Protein AF-A0A3D0ZK59-F1 (afdb_monomer_lite)

Sequence (73 aa):
KVVTHMLTLKGIYGREMYETWYAMSAMLSSNPVLRAGISAVVTDKLPAAEWEKGFETARAGVGGKVVLDWTEL

Secondary structure (DSSP, 8-state):
--GGGTPPP----S--TTHHHHHHHHHHHH-HHHHHHHHTTEEEEEEGGGHHHHHHHHHH-SSSEEEEESS--

Radius of gyration: 18.0 Å; chains: 1; bounding box: 30×36×52 Å

Structure (mmCIF, N/CA/C/O backbone):
data_AF-A0A3D0ZK59-F1
#
_entry.id   AF-A0A3D0ZK59-F1
#
loop_
_atom_site.group_PDB
_atom_site.id
_atom_site.type_symbol
_atom_site.label_atom_id
_atom_site.label_alt_id
_atom_site.label_comp_id
_atom_site.label_asym_id
_atom_site.label_entity_id
_atom_site.label_seq_id
_atom_site.pdbx_PDB_ins_code
_atom_site.Cartn_x
_atom_site.Cartn_y
_atom_site.Cartn_z
_atom_site.occupancy
_atom_site.B_iso_or_equiv
_atom_site.auth_seq_id
_atom_site.auth_comp_id
_atom_site.auth_asym_id
_atom_site.auth_atom_id
_atom_site.pdbx_PDB_model_num
ATOM 1 N N . LYS A 1 1 ? 4.826 -22.417 -25.845 1.00 63.16 1 LYS A N 1
ATOM 2 C CA . LYS A 1 1 ? 5.347 -21.565 -26.945 1.00 63.16 1 LYS A CA 1
ATOM 3 C C . LYS A 1 1 ? 5.961 -20.273 -26.376 1.00 63.16 1 LYS A C 1
ATOM 5 O O . LYS A 1 1 ? 5.419 -19.206 -26.594 1.00 63.16 1 LYS A O 1
ATOM 10 N N . VAL A 1 2 ? 7.057 -20.362 -25.612 1.00 76.44 2 VAL A N 1
ATOM 11 C CA . VAL A 1 2 ? 7.762 -19.174 -25.063 1.00 76.44 2 VAL A CA 1
ATOM 12 C C . VAL A 1 2 ? 9.038 -18.918 -25.869 1.00 76.44 2 VAL A C 1
ATOM 14 O O . VAL A 1 2 ? 9.233 -17.832 -26.401 1.00 76.44 2 VAL A O 1
ATOM 17 N N . VAL A 1 3 ? 9.832 -19.973 -26.079 1.00 77.44 3 VAL A N 1
ATOM 18 C CA . VAL A 1 3 ? 11.104 -19.931 -26.819 1.00 77.44 3 VAL A CA 1
ATOM 19 C C . VAL A 1 3 ? 10.918 -19.539 -28.290 1.00 77.44 3 VAL A C 1
ATOM 21 O O . VAL A 1 3 ? 11.628 -18.682 -28.796 1.00 77.44 3 VAL A O 1
ATOM 24 N N . THR A 1 4 ? 9.916 -20.096 -28.976 1.00 89.94 4 THR A N 1
ATOM 25 C CA . THR A 1 4 ? 9.675 -19.813 -30.406 1.00 89.94 4 THR A CA 1
ATOM 26 C C . THR A 1 4 ? 9.060 -18.440 -30.681 1.00 89.94 4 THR A C 1
ATOM 28 O O . THR A 1 4 ? 8.876 -18.089 -31.838 1.00 89.94 4 THR A O 1
ATOM 31 N N . HIS A 1 5 ? 8.695 -17.695 -29.634 1.00 88.56 5 HIS A N 1
ATOM 32 C CA . HIS A 1 5 ? 8.048 -16.381 -29.731 1.00 88.56 5 HIS A CA 1
ATOM 33 C C . HIS A 1 5 ? 8.907 -15.277 -29.095 1.00 88.56 5 HIS A C 1
ATOM 35 O O . HIS A 1 5 ? 8.428 -14.159 -28.942 1.00 88.56 5 HIS A O 1
ATOM 41 N N . MET A 1 6 ? 10.156 -15.594 -28.715 1.00 87.94 6 MET A N 1
ATOM 42 C CA . MET A 1 6 ? 11.123 -14.648 -28.140 1.00 87.94 6 MET A CA 1
ATOM 43 C C . MET A 1 6 ? 10.560 -13.831 -26.962 1.00 87.94 6 MET A C 1
ATOM 45 O O . MET A 1 6 ? 10.844 -12.646 -26.818 1.00 87.94 6 MET A O 1
ATOM 49 N N . LEU A 1 7 ? 9.736 -14.456 -26.116 1.00 93.06 7 LEU A N 1
ATOM 50 C CA . LEU A 1 7 ? 9.154 -13.783 -24.956 1.00 93.06 7 LEU A CA 1
ATOM 51 C C . LEU A 1 7 ? 10.163 -13.723 -23.804 1.00 93.06 7 LEU A C 1
ATOM 53 O O . LEU A 1 7 ? 10.699 -14.750 -23.386 1.00 93.06 7 LEU A O 1
ATOM 57 N N . THR A 1 8 ? 10.358 -12.528 -23.248 1.00 90.50 8 THR A N 1
ATOM 58 C CA . THR A 1 8 ? 11.148 -12.318 -22.030 1.00 90.50 8 THR A CA 1
ATOM 59 C C . THR A 1 8 ? 10.258 -12.467 -20.804 1.00 90.50 8 THR A C 1
ATOM 61 O O . THR A 1 8 ? 9.273 -11.748 -20.648 1.00 90.50 8 THR A O 1
ATOM 64 N N . LEU A 1 9 ? 10.622 -13.378 -19.903 1.00 91.31 9 LEU A N 1
ATOM 65 C CA . LEU A 1 9 ? 9.953 -13.546 -18.616 1.00 91.31 9 LEU A CA 1
ATOM 66 C C . LEU A 1 9 ? 10.787 -12.864 -17.527 1.00 91.31 9 LEU A C 1
ATOM 68 O O . LEU A 1 9 ? 11.931 -13.249 -17.299 1.00 91.31 9 LEU A O 1
ATOM 72 N N . LYS A 1 10 ? 10.214 -11.870 -16.839 1.00 90.25 10 LYS A N 1
ATOM 73 C CA . LYS A 1 10 ? 10.815 -11.259 -15.643 1.00 90.25 10 LYS A CA 1
ATOM 74 C C . LYS A 1 10 ? 10.033 -11.718 -14.414 1.00 90.25 10 LYS A C 1
ATOM 76 O O . LYS A 1 10 ? 8.862 -11.380 -14.265 1.00 90.25 10 LYS A O 1
ATOM 81 N N . GLY A 1 11 ? 10.677 -12.487 -13.540 1.00 91.81 11 GLY A N 1
ATOM 82 C CA . GLY A 1 11 ? 10.136 -12.787 -12.216 1.00 91.81 11 GLY A CA 1
ATOM 83 C C . GLY A 1 11 ? 10.285 -11.564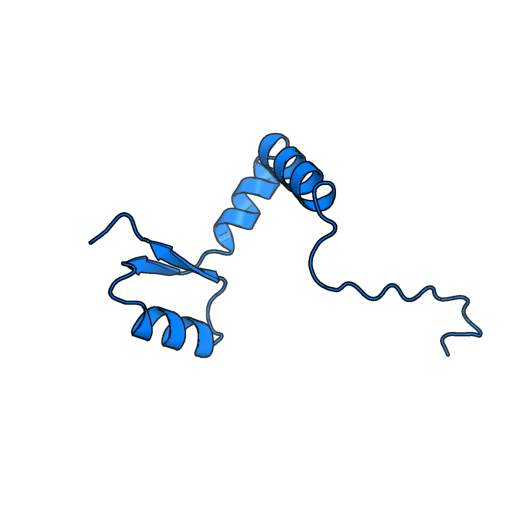 -11.316 1.00 91.81 11 GLY A C 1
ATOM 84 O O . GLY A 1 11 ? 11.391 -11.052 -11.162 1.00 91.81 11 GLY A O 1
ATOM 85 N N . ILE A 1 12 ? 9.185 -11.084 -10.741 1.00 92.00 12 ILE A N 1
ATOM 86 C CA . ILE A 1 12 ? 9.204 -9.977 -9.782 1.00 92.00 12 ILE A CA 1
ATOM 87 C C . ILE A 1 12 ? 8.967 -10.551 -8.392 1.00 92.00 12 ILE A C 1
ATOM 89 O O . ILE A 1 12 ? 7.922 -11.143 -8.132 1.00 92.00 12 ILE A O 1
ATOM 93 N N . TYR A 1 13 ? 9.938 -10.357 -7.504 1.00 91.12 13 TYR A N 1
ATOM 94 C CA . TYR A 1 13 ? 9.812 -10.684 -6.092 1.00 91.12 13 TY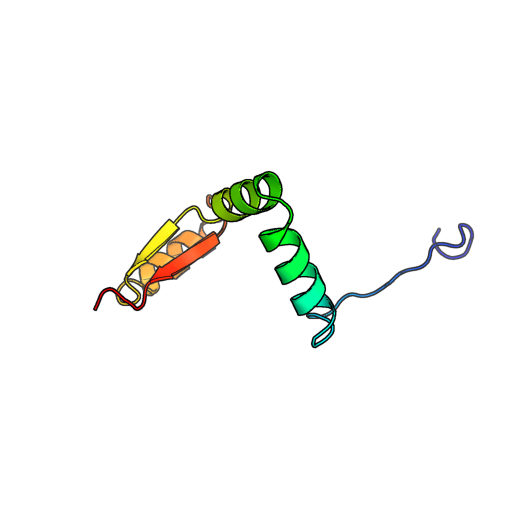R A CA 1
ATOM 95 C C . TYR A 1 13 ? 10.135 -9.450 -5.256 1.00 91.12 13 TYR A C 1
ATOM 97 O O . TYR A 1 13 ? 11.209 -8.864 -5.381 1.00 91.12 13 TYR A O 1
ATOM 105 N N . GLY A 1 14 ? 9.192 -9.044 -4.407 1.00 90.69 14 GLY A N 1
ATOM 106 C CA . GLY A 1 14 ? 9.331 -7.836 -3.603 1.00 90.69 14 GLY A CA 1
ATOM 107 C C . GLY A 1 14 ? 9.384 -6.559 -4.450 1.00 90.69 14 GLY A C 1
ATOM 108 O O . GLY A 1 14 ? 8.611 -6.384 -5.390 1.00 90.69 14 GLY A O 1
ATOM 109 N N . ARG A 1 15 ? 10.263 -5.636 -4.056 1.00 92.6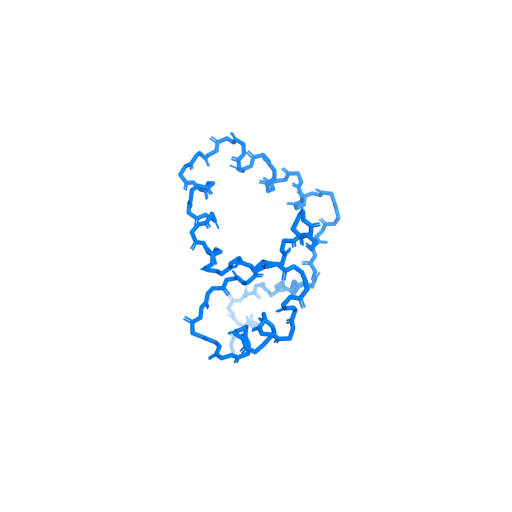2 15 ARG A N 1
ATOM 110 C CA . ARG A 1 15 ? 10.444 -4.309 -4.654 1.00 92.62 15 ARG A CA 1
ATOM 111 C C . ARG A 1 15 ? 11.936 -4.015 -4.750 1.00 92.62 15 ARG A C 1
ATOM 113 O O . ARG A 1 15 ? 12.652 -4.267 -3.781 1.00 92.62 15 ARG A O 1
ATOM 120 N N . GLU A 1 16 ? 12.391 -3.467 -5.876 1.00 87.50 16 GLU A N 1
ATOM 121 C CA . GLU A 1 16 ? 13.778 -3.004 -6.002 1.00 87.50 16 GLU A CA 1
ATOM 122 C C . GLU A 1 16 ? 13.989 -1.871 -4.991 1.00 87.50 16 GLU A C 1
ATOM 124 O O . GLU A 1 16 ? 13.251 -0.877 -4.994 1.00 87.50 16 GLU A O 1
ATOM 129 N N . MET A 1 17 ? 14.930 -2.066 -4.066 1.00 85.94 17 MET A N 1
ATOM 130 C CA . MET A 1 17 ? 15.181 -1.100 -3.003 1.00 85.94 17 MET A CA 1
ATOM 131 C C . MET A 1 17 ? 15.537 0.259 -3.602 1.00 85.94 17 MET A C 1
ATOM 133 O O . MET A 1 17 ? 16.274 0.339 -4.580 1.00 85.94 17 MET A O 1
ATOM 137 N N . TYR A 1 18 ? 15.006 1.313 -2.983 1.00 87.44 18 TYR A N 1
ATOM 138 C CA . TYR A 1 18 ? 15.137 2.709 -3.402 1.00 87.44 18 TYR A CA 1
ATOM 139 C C . TYR A 1 18 ? 14.412 3.056 -4.708 1.00 87.44 18 TYR A C 1
ATOM 141 O O . TYR A 1 18 ? 13.458 3.826 -4.656 1.00 87.44 18 TYR A O 1
ATOM 149 N N . GLU A 1 19 ? 14.779 2.463 -5.844 1.00 89.12 19 GLU A N 1
ATOM 150 C CA . GLU A 1 19 ? 14.278 2.856 -7.173 1.00 89.12 19 GLU A CA 1
ATOM 151 C C . GLU A 1 19 ? 12.751 2.818 -7.267 1.00 89.12 19 GLU A C 1
ATOM 153 O O . GLU A 1 19 ? 12.102 3.811 -7.604 1.00 89.12 19 GLU A O 1
ATOM 158 N N . THR A 1 20 ? 12.141 1.696 -6.875 1.00 90.38 20 THR A N 1
ATOM 159 C CA . THR A 1 20 ? 10.675 1.570 -6.924 1.00 90.38 20 THR A CA 1
ATOM 160 C C . THR A 1 20 ? 9.971 2.507 -5.944 1.00 90.38 20 THR A C 1
ATOM 162 O O . THR A 1 20 ? 8.862 2.966 -6.217 1.00 90.38 20 THR A O 1
ATOM 165 N N . TRP A 1 21 ? 10.612 2.838 -4.822 1.00 92.31 21 TRP A N 1
ATOM 166 C CA . TRP A 1 21 ? 10.069 3.762 -3.829 1.00 92.31 21 TRP A CA 1
ATOM 167 C C . TRP A 1 21 ? 10.137 5.216 -4.297 1.00 92.31 21 TRP A C 1
ATOM 169 O O . TRP A 1 21 ? 9.164 5.955 -4.125 1.00 92.31 21 TRP A O 1
ATOM 179 N N . TYR A 1 22 ? 11.245 5.618 -4.924 1.00 93.12 22 TYR A N 1
ATOM 180 C CA . TYR A 1 22 ? 11.396 6.949 -5.508 1.00 93.12 22 TYR A CA 1
ATOM 181 C C . TYR A 1 22 ? 10.431 7.156 -6.666 1.00 93.12 22 TYR A C 1
ATOM 183 O O . TYR A 1 22 ? 9.702 8.149 -6.673 1.00 93.12 22 TYR A O 1
ATOM 191 N N . ALA A 1 23 ? 10.354 6.188 -7.584 1.00 93.88 23 ALA A N 1
ATOM 192 C CA . ALA A 1 23 ? 9.406 6.227 -8.691 1.00 93.88 23 ALA A CA 1
ATOM 193 C C . ALA A 1 23 ? 7.968 6.399 -8.181 1.00 93.88 23 ALA A C 1
ATOM 195 O O . ALA A 1 23 ? 7.251 7.299 -8.621 1.00 93.88 23 ALA A O 1
ATOM 196 N N . MET A 1 24 ? 7.567 5.602 -7.185 1.00 93.81 24 MET A N 1
ATOM 197 C CA . MET A 1 24 ? 6.216 5.668 -6.638 1.00 93.81 24 MET A CA 1
ATOM 198 C C . MET A 1 24 ? 5.920 7.003 -5.941 1.00 93.81 24 MET A C 1
ATOM 200 O O . MET A 1 24 ? 4.857 7.592 -6.140 1.00 93.81 24 MET A O 1
ATOM 204 N N . SER A 1 25 ? 6.867 7.514 -5.152 1.00 93.56 25 SER A N 1
ATOM 205 C CA . SER A 1 25 ? 6.716 8.797 -4.454 1.00 93.56 25 SER A CA 1
ATOM 206 C C . SER A 1 25 ? 6.612 9.968 -5.437 1.00 93.56 25 SER A C 1
ATOM 208 O O . SER A 1 25 ? 5.760 10.847 -5.270 1.00 93.56 25 SER A O 1
ATOM 210 N N . ALA A 1 26 ? 7.423 9.957 -6.500 1.00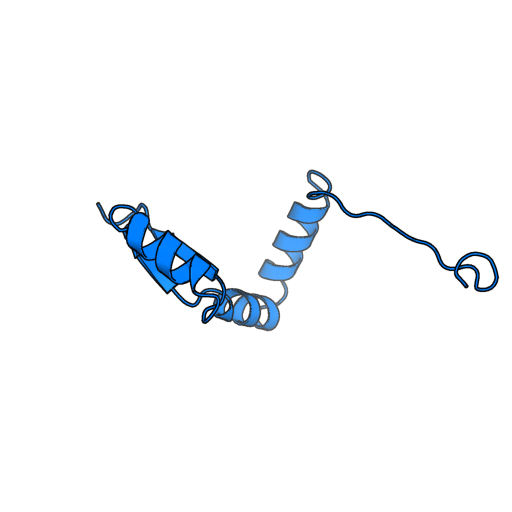 95.44 26 ALA A N 1
ATOM 211 C CA . ALA A 1 26 ? 7.377 10.955 -7.564 1.00 95.44 26 ALA A CA 1
ATOM 212 C C . ALA A 1 26 ? 6.047 10.907 -8.333 1.00 95.44 26 ALA A C 1
ATOM 214 O O . ALA A 1 26 ? 5.426 11.946 -8.564 1.00 95.44 26 ALA A O 1
ATOM 215 N N . MET A 1 27 ? 5.563 9.709 -8.671 1.00 95.88 27 MET A N 1
ATOM 216 C CA . MET A 1 27 ? 4.270 9.510 -9.332 1.00 95.88 27 MET A CA 1
ATOM 217 C C . MET A 1 27 ? 3.098 10.036 -8.494 1.00 95.88 27 MET A C 1
ATOM 219 O O . MET A 1 27 ? 2.239 10.742 -9.017 1.00 95.88 27 MET A O 1
ATOM 223 N N . LEU A 1 28 ? 3.065 9.736 -7.191 1.00 95.06 28 LEU A N 1
ATOM 224 C CA . LEU A 1 28 ? 2.002 10.211 -6.296 1.00 95.06 28 LEU A CA 1
ATOM 225 C C . LEU A 1 28 ? 2.012 11.727 -6.102 1.00 95.06 28 LEU A C 1
ATOM 227 O O . LEU A 1 28 ? 0.950 12.330 -5.953 1.00 95.06 28 LEU A O 1
ATOM 231 N N . SER A 1 29 ? 3.201 12.329 -6.077 1.00 94.50 29 SER A N 1
ATOM 232 C CA . SER A 1 29 ? 3.357 13.772 -5.871 1.00 94.50 29 SER A CA 1
ATOM 233 C C . SER A 1 29 ? 3.013 14.573 -7.127 1.00 94.50 29 SER A C 1
ATOM 235 O O . SER A 1 29 ? 2.498 15.682 -7.026 1.00 94.50 29 SER A O 1
ATOM 237 N N . SER A 1 30 ? 3.283 14.014 -8.310 1.00 96.69 30 SER A N 1
ATOM 238 C CA . SER A 1 30 ? 3.086 14.690 -9.600 1.00 96.69 30 SER A CA 1
ATOM 239 C C . SER A 1 30 ? 1.715 14.446 -10.233 1.00 96.69 30 SER A C 1
ATOM 241 O O . SER A 1 30 ? 1.284 15.246 -11.061 1.00 96.69 30 SER A O 1
ATOM 243 N N . ASN A 1 31 ? 1.012 13.369 -9.863 1.00 96.56 31 ASN A N 1
ATOM 244 C CA . ASN A 1 31 ? -0.259 13.002 -10.479 1.00 96.56 31 ASN A CA 1
ATOM 245 C C . ASN A 1 31 ? -1.400 12.906 -9.444 1.00 96.56 31 ASN A C 1
ATOM 247 O O . ASN A 1 31 ? -1.575 11.867 -8.796 1.00 96.56 31 ASN A O 1
ATOM 251 N N . PRO A 1 32 ? -2.232 13.957 -9.309 1.00 94.81 32 PRO A N 1
ATOM 252 C CA . PRO A 1 32 ? -3.327 13.971 -8.343 1.00 94.81 32 PRO A CA 1
ATOM 253 C C . PRO A 1 32 ? -4.438 12.964 -8.672 1.00 94.81 32 PRO A C 1
ATOM 255 O O . PRO A 1 32 ? -5.056 12.431 -7.751 1.00 94.81 32 PRO A O 1
ATOM 258 N N . VAL A 1 33 ? -4.669 12.655 -9.954 1.00 96.38 33 VAL A N 1
ATOM 259 C CA . VAL A 1 33 ? -5.658 11.647 -10.378 1.00 96.38 33 VAL A CA 1
ATOM 260 C C . VAL A 1 33 ? -5.214 10.257 -9.932 1.00 96.38 33 VAL A C 1
ATOM 262 O O . VAL A 1 33 ? -5.995 9.516 -9.340 1.00 96.38 33 VAL A O 1
ATOM 265 N N . LEU A 1 34 ? -3.937 9.928 -10.139 1.00 95.25 34 LEU A N 1
ATOM 266 C CA . LEU A 1 34 ? -3.351 8.678 -9.661 1.00 95.25 34 LEU A CA 1
ATOM 267 C C . LEU A 1 34 ? -3.414 8.585 -8.132 1.00 95.25 34 LEU A C 1
ATOM 269 O O . LEU A 1 34 ? -3.801 7.550 -7.592 1.00 95.25 34 LEU A O 1
ATOM 273 N N . ARG A 1 35 ? -3.079 9.673 -7.426 1.00 95.12 35 ARG A N 1
ATOM 274 C CA . ARG A 1 35 ? -3.150 9.730 -5.959 1.00 95.12 35 ARG A CA 1
ATOM 275 C C . ARG A 1 35 ? -4.566 9.466 -5.443 1.00 95.12 35 ARG A C 1
ATOM 277 O O . ARG A 1 35 ? -4.738 8.697 -4.495 1.00 95.12 35 ARG A O 1
ATOM 284 N N . ALA A 1 36 ? -5.571 10.082 -6.066 1.00 94.88 36 ALA A N 1
ATOM 285 C CA . ALA A 1 36 ? -6.974 9.868 -5.727 1.00 94.88 36 ALA A CA 1
ATOM 286 C C . ALA A 1 36 ? -7.410 8.421 -6.017 1.00 94.88 36 ALA A C 1
ATOM 288 O O . ALA A 1 36 ? -7.993 7.778 -5.147 1.00 94.88 36 ALA A O 1
ATOM 289 N N . GLY A 1 37 ? -7.047 7.877 -7.183 1.00 94.25 37 GLY A N 1
ATOM 290 C CA . GLY A 1 37 ? -7.353 6.494 -7.556 1.00 94.25 37 GLY A CA 1
ATOM 291 C C . GLY A 1 37 ? -6.751 5.462 -6.599 1.00 94.25 37 GLY A C 1
ATOM 292 O O . GLY A 1 37 ? -7.426 4.519 -6.202 1.00 94.25 37 GLY A O 1
ATOM 293 N N . ILE A 1 38 ? -5.510 5.667 -6.151 1.00 92.69 38 ILE A N 1
ATOM 294 C CA . ILE A 1 38 ? -4.873 4.786 -5.1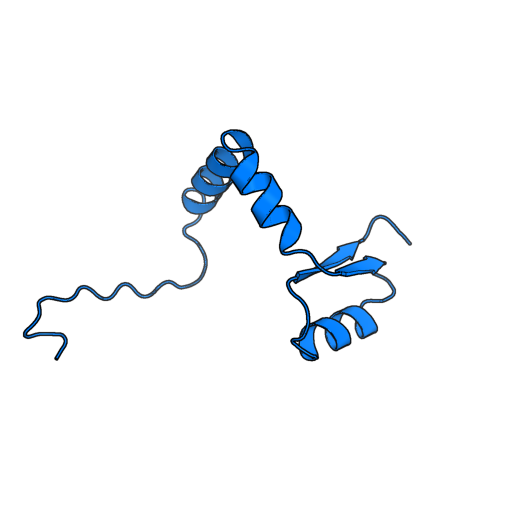61 1.00 92.69 38 ILE A CA 1
ATOM 295 C C . ILE A 1 38 ? -5.534 4.921 -3.794 1.00 92.69 38 ILE A C 1
ATOM 297 O O . ILE A 1 38 ? -5.668 3.933 -3.085 1.00 92.69 38 ILE A O 1
ATOM 301 N N . SER A 1 39 ? -5.979 6.116 -3.412 1.00 92.38 39 SER A N 1
ATOM 302 C CA . SER A 1 39 ? -6.670 6.295 -2.131 1.00 92.38 39 SER A CA 1
ATOM 303 C C . SER A 1 39 ? -7.992 5.517 -2.086 1.00 92.38 39 SER A C 1
ATOM 305 O O . SER A 1 39 ? -8.340 4.986 -1.036 1.00 92.38 39 SER A O 1
ATOM 307 N N . ALA A 1 40 ? -8.676 5.375 -3.227 1.00 92.56 40 ALA A N 1
ATOM 308 C CA . ALA A 1 40 ? -9.922 4.617 -3.348 1.00 92.56 40 ALA A CA 1
ATOM 309 C C . ALA A 1 40 ? -9.760 3.096 -3.165 1.00 92.56 40 ALA A C 1
ATOM 311 O O . ALA A 1 40 ? -10.753 2.409 -2.946 1.00 92.56 40 ALA A O 1
ATOM 312 N N . VAL A 1 41 ? -8.536 2.550 -3.227 1.00 94.12 41 VAL A N 1
ATOM 313 C CA . VAL A 1 41 ? -8.317 1.115 -2.961 1.00 94.12 41 VAL A CA 1
ATOM 314 C C . VAL A 1 41 ? -8.423 0.771 -1.476 1.00 94.12 41 VAL A C 1
ATOM 316 O O . VAL A 1 41 ? -8.563 -0.400 -1.139 1.00 94.12 41 VAL A O 1
ATOM 319 N N . VAL A 1 42 ? -8.324 1.762 -0.584 1.00 95.00 42 VAL A N 1
ATOM 320 C CA . VAL A 1 42 ? -8.515 1.568 0.856 1.00 95.00 42 VAL A CA 1
ATOM 321 C C . VAL A 1 42 ? -10.008 1.620 1.142 1.00 95.00 42 VAL A C 1
ATOM 323 O O . VAL A 1 42 ? -10.604 2.694 1.128 1.00 95.00 42 VAL A O 1
ATOM 326 N N . THR A 1 43 ? -10.602 0.457 1.382 1.00 95.25 43 THR A N 1
ATOM 327 C CA . THR A 1 43 ? -12.046 0.318 1.611 1.00 95.25 43 THR A CA 1
ATOM 328 C C . THR A 1 43 ? -12.406 0.379 3.085 1.00 95.25 43 THR A C 1
ATOM 330 O O . THR A 1 43 ? -13.481 0.858 3.426 1.00 95.25 43 THR A O 1
ATOM 333 N N . ASP A 1 44 ? -11.489 -0.045 3.955 1.00 94.50 44 ASP A N 1
ATOM 334 C CA . ASP A 1 44 ? -11.749 -0.211 5.379 1.00 94.50 44 ASP A CA 1
ATOM 335 C C . ASP A 1 44 ? -10.626 0.427 6.193 1.00 94.50 44 ASP A C 1
ATOM 337 O O . ASP A 1 44 ? -9.436 0.198 5.943 1.00 94.50 44 ASP A O 1
ATOM 341 N N . LYS A 1 45 ? -11.015 1.222 7.188 1.00 95.06 45 LYS A N 1
ATOM 342 C CA . LYS A 1 45 ? -10.126 1.778 8.207 1.00 95.06 45 LYS A CA 1
ATOM 343 C C . LYS A 1 45 ? -10.698 1.433 9.569 1.00 95.06 45 LYS A C 1
ATOM 345 O O . LYS A 1 45 ? -11.862 1.727 9.825 1.00 95.06 45 LYS A O 1
ATOM 350 N N . LEU A 1 46 ? -9.899 0.774 10.396 1.00 95.38 46 LEU A N 1
ATOM 351 C CA . LEU A 1 46 ? -10.306 0.285 11.711 1.00 95.38 46 LEU A CA 1
ATOM 352 C C . LEU A 1 46 ? -9.244 0.681 12.740 1.00 95.38 46 LEU A C 1
ATOM 354 O O . LEU A 1 46 ? -8.065 0.685 12.376 1.00 95.38 46 LEU A O 1
ATOM 358 N N . PRO A 1 47 ? -9.611 0.948 14.004 1.00 97.00 47 PRO A N 1
ATOM 359 C CA . PRO A 1 47 ? -8.634 1.093 15.076 1.00 97.00 47 PRO A CA 1
ATOM 360 C C . PRO A 1 47 ? -7.747 -0.152 15.168 1.00 97.00 47 PRO A C 1
ATOM 362 O O . PRO A 1 47 ? -8.216 -1.276 14.975 1.00 97.00 47 PRO A O 1
ATOM 365 N N . ALA A 1 48 ? -6.468 0.020 15.499 1.00 96.19 48 ALA A N 1
ATOM 366 C CA . ALA A 1 48 ? -5.525 -1.090 15.626 1.00 96.19 48 ALA A CA 1
ATOM 367 C C . ALA A 1 48 ? -5.948 -2.108 16.701 1.00 96.19 48 ALA A C 1
ATOM 369 O O . ALA A 1 48 ? -5.626 -3.290 16.586 1.00 96.19 48 ALA A O 1
ATOM 370 N N . ALA A 1 49 ? -6.719 -1.678 17.705 1.00 96.56 49 ALA A N 1
ATOM 371 C CA . ALA A 1 49 ? -7.322 -2.561 18.701 1.00 96.56 49 ALA A CA 1
ATOM 372 C C . ALA A 1 49 ? -8.310 -3.577 18.088 1.00 96.56 49 ALA A C 1
ATOM 374 O O . ALA A 1 49 ? -8.405 -4.702 18.572 1.00 96.56 49 ALA A O 1
ATOM 375 N N . GLU A 1 50 ? -8.985 -3.233 16.984 1.00 96.62 50 GLU A N 1
ATOM 376 C CA . GLU A 1 50 ? -9.911 -4.113 16.251 1.00 96.62 50 GLU A CA 1
ATOM 377 C C . GLU A 1 50 ? -9.195 -4.986 15.199 1.00 96.62 50 GLU A C 1
ATOM 379 O O . GLU A 1 50 ? -9.777 -5.353 14.172 1.00 96.62 50 GLU A O 1
ATOM 384 N N . TRP A 1 51 ? -7.919 -5.326 15.417 1.00 96.12 51 TRP A N 1
ATOM 385 C CA . TRP A 1 51 ? -7.121 -6.071 14.440 1.00 96.12 51 TRP A CA 1
ATOM 386 C C . TRP A 1 51 ? -7.781 -7.390 14.014 1.00 96.12 51 TRP A C 1
ATOM 388 O O . TRP A 1 51 ? -7.779 -7.686 12.823 1.00 96.12 51 TRP A O 1
ATOM 398 N N . GLU A 1 52 ? -8.400 -8.147 14.929 1.00 97.44 52 GLU A N 1
ATOM 399 C CA . GLU A 1 52 ? -9.069 -9.423 14.610 1.00 97.44 52 GLU A CA 1
ATOM 400 C C . GLU A 1 52 ? -10.128 -9.244 13.517 1.00 97.44 52 GLU A C 1
ATOM 402 O O . GLU A 1 52 ? -10.059 -9.883 12.465 1.00 97.44 52 GLU A O 1
ATOM 407 N N . LYS A 1 53 ? -11.032 -8.280 13.710 1.00 95.69 53 LYS A N 1
ATOM 408 C CA . LYS A 1 53 ? -12.053 -7.902 12.729 1.00 95.69 53 LYS A CA 1
ATOM 409 C C . LYS A 1 53 ? -11.429 -7.410 11.424 1.00 95.69 53 LYS A C 1
ATOM 411 O O . LYS A 1 53 ? -11.920 -7.734 10.348 1.00 95.69 53 LYS A O 1
ATOM 416 N N . GLY A 1 54 ? -10.325 -6.665 11.490 1.00 95.69 54 GLY A N 1
ATOM 417 C CA . GLY A 1 54 ? -9.589 -6.246 10.296 1.00 95.69 54 GLY A CA 1
ATOM 418 C C . GLY A 1 54 ? -9.076 -7.423 9.459 1.00 95.69 54 GLY A C 1
ATOM 419 O O . GLY A 1 54 ? -9.208 -7.416 8.232 1.00 95.69 54 GLY A O 1
ATOM 420 N N . PHE A 1 55 ? -8.541 -8.461 10.106 1.00 96.12 55 PHE A N 1
ATOM 421 C CA . PHE A 1 55 ? -8.096 -9.684 9.432 1.00 96.12 55 PHE A CA 1
ATOM 422 C C . PHE A 1 55 ? -9.267 -10.525 8.905 1.00 96.12 55 PHE A C 1
ATOM 424 O O . PHE A 1 55 ? -9.160 -11.084 7.812 1.00 96.12 55 PHE A O 1
ATOM 431 N N . GLU A 1 56 ? -10.391 -10.589 9.623 1.00 96.50 56 GLU A N 1
ATOM 432 C CA . GLU A 1 56 ? -11.618 -11.235 9.138 1.00 96.50 56 GLU A CA 1
ATOM 433 C C . GLU A 1 56 ? -12.162 -10.549 7.878 1.00 96.50 56 GLU A C 1
ATOM 435 O O . GLU A 1 56 ? -12.418 -11.220 6.874 1.00 96.50 56 GLU A O 1
ATOM 440 N N . THR A 1 57 ? -12.251 -9.215 7.882 1.00 94.88 57 THR A N 1
ATOM 441 C CA . THR A 1 57 ? -12.672 -8.417 6.720 1.00 94.88 57 THR A CA 1
ATOM 442 C C . THR A 1 57 ? -11.747 -8.638 5.524 1.00 94.88 57 THR A C 1
ATOM 444 O O . THR A 1 57 ? -12.218 -8.880 4.412 1.00 94.88 57 THR A O 1
ATOM 447 N N . ALA A 1 58 ? -10.426 -8.630 5.737 1.00 94.75 58 ALA A N 1
ATOM 448 C CA . ALA A 1 58 ? -9.460 -8.903 4.674 1.00 94.75 58 ALA A CA 1
ATOM 449 C C . ALA A 1 58 ? -9.615 -10.325 4.104 1.00 94.75 58 ALA A C 1
ATOM 451 O O . ALA A 1 58 ? -9.529 -10.528 2.892 1.00 94.75 58 ALA A O 1
ATOM 452 N N . ARG A 1 59 ? -9.885 -11.315 4.965 1.00 94.81 59 ARG A N 1
ATOM 453 C CA . ARG A 1 59 ? -10.097 -12.713 4.566 1.00 94.81 59 ARG A CA 1
ATOM 454 C C . ARG A 1 59 ? -11.386 -12.914 3.769 1.00 94.81 59 ARG A C 1
ATOM 456 O O . ARG A 1 59 ? -11.414 -13.788 2.905 1.00 94.81 59 ARG A O 1
ATOM 463 N N . ALA A 1 60 ? -12.433 -12.134 4.039 1.00 93.69 60 ALA A N 1
ATOM 464 C CA . ALA A 1 60 ? -13.701 -12.223 3.317 1.00 93.69 60 ALA A CA 1
ATOM 465 C C . ALA A 1 60 ? -13.561 -11.895 1.818 1.00 93.69 60 ALA A C 1
ATOM 467 O O . ALA A 1 60 ? -14.384 -12.337 1.020 1.00 93.69 60 ALA A O 1
ATOM 468 N N . GLY A 1 61 ? -12.521 -11.147 1.421 1.00 88.12 61 GLY A N 1
ATOM 469 C CA . GLY A 1 61 ? -12.188 -10.893 0.014 1.00 88.12 61 GLY A CA 1
ATOM 470 C C . GLY A 1 61 ? -13.195 -10.017 -0.741 1.00 88.12 61 GLY A C 1
ATOM 471 O O . GLY A 1 61 ? -13.159 -9.966 -1.967 1.00 88.12 61 GLY A O 1
ATOM 472 N N . VAL A 1 62 ? -14.100 -9.347 -0.024 1.00 86.12 62 VAL A N 1
ATOM 473 C CA . VAL A 1 62 ? -15.143 -8.473 -0.594 1.00 86.12 62 VAL A CA 1
ATOM 474 C C . VAL A 1 62 ? -14.698 -7.012 -0.730 1.00 86.12 62 VAL A C 1
ATOM 476 O O . VAL A 1 62 ? -15.306 -6.259 -1.487 1.00 86.12 62 VAL A O 1
ATOM 479 N N . GLY A 1 63 ? -13.651 -6.613 -0.003 1.00 86.50 63 GLY A N 1
ATOM 480 C CA . GLY A 1 63 ? -13.090 -5.262 -0.001 1.00 86.50 63 GLY A CA 1
ATOM 481 C C . GLY A 1 63 ? -11.781 -5.143 -0.786 1.00 86.50 63 GLY A C 1
ATOM 482 O O . GLY A 1 63 ? -11.306 -6.091 -1.408 1.00 86.50 63 GLY A O 1
ATOM 483 N N . GLY A 1 64 ? -11.193 -3.949 -0.747 1.00 90.75 64 GLY A N 1
ATOM 484 C CA . GLY A 1 64 ? -9.869 -3.666 -1.290 1.00 90.75 64 GLY A CA 1
ATOM 485 C C . GLY A 1 64 ? -8.801 -3.865 -0.219 1.00 90.75 64 GLY A C 1
ATOM 486 O O . GLY A 1 64 ? -8.417 -4.983 0.115 1.00 90.75 64 GLY A O 1
ATOM 487 N N . LYS A 1 65 ? -8.293 -2.758 0.319 1.00 95.06 65 LYS A N 1
ATOM 488 C CA . LYS A 1 65 ? -7.262 -2.742 1.354 1.00 95.06 65 LYS A CA 1
ATOM 489 C C . LYS A 1 65 ? -7.845 -2.314 2.697 1.00 95.06 65 LYS A C 1
ATOM 491 O O . LYS A 1 65 ? -8.374 -1.211 2.816 1.00 95.06 65 LYS A O 1
ATOM 496 N N . VAL A 1 66 ? -7.633 -3.152 3.707 1.00 96.06 66 VAL A N 1
ATOM 497 C CA . VAL A 1 66 ? -7.872 -2.821 5.115 1.00 96.06 66 VAL A CA 1
ATOM 498 C C . VAL A 1 66 ? -6.642 -2.107 5.679 1.00 96.06 66 VAL A C 1
ATOM 500 O O . VAL A 1 66 ? -5.508 -2.554 5.480 1.00 96.06 66 VAL A O 1
ATOM 503 N N . VAL A 1 67 ? -6.850 -0.985 6.366 1.00 95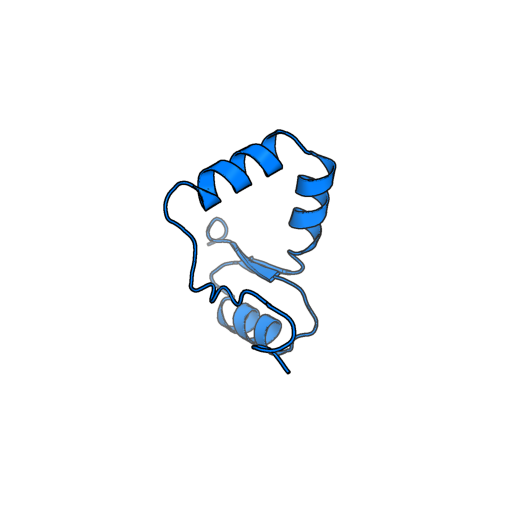.81 67 VAL A N 1
ATOM 504 C CA . VAL A 1 67 ? -5.808 -0.240 7.083 1.00 95.81 67 VAL A CA 1
ATOM 505 C C . VAL A 1 67 ? -6.159 -0.197 8.566 1.00 95.81 67 VAL A C 1
ATOM 507 O O . VAL A 1 67 ? -7.246 0.236 8.934 1.00 95.81 67 VAL A O 1
ATOM 510 N N . LEU A 1 68 ? -5.220 -0.634 9.404 1.00 96.44 68 LEU A N 1
ATOM 511 C CA . LEU A 1 68 ? -5.316 -0.487 10.853 1.00 96.44 68 LEU A CA 1
ATOM 512 C C . LEU A 1 68 ? -4.710 0.856 11.265 1.00 96.44 68 LEU A C 1
ATOM 514 O O . LEU A 1 68 ? -3.547 1.131 10.952 1.00 96.44 68 LEU A O 1
ATOM 518 N N . ASP A 1 69 ? -5.511 1.682 11.926 1.00 95.38 69 ASP A N 1
ATOM 519 C CA . ASP A 1 69 ? -5.132 2.995 12.427 1.00 95.38 69 ASP A CA 1
ATOM 520 C C . ASP A 1 69 ? -4.589 2.882 13.854 1.00 95.38 69 ASP A C 1
ATOM 522 O O . ASP A 1 69 ? -5.266 2.413 14.762 1.00 95.38 69 ASP A O 1
ATOM 526 N N . TRP A 1 70 ? -3.345 3.309 14.044 1.00 95.06 70 TRP A N 1
ATOM 527 C CA . TRP A 1 70 ? -2.643 3.272 15.330 1.00 95.06 70 TRP A CA 1
ATOM 528 C C . TRP A 1 70 ? -2.752 4.586 16.108 1.00 95.06 70 TRP A C 1
ATOM 530 O O . TRP A 1 70 ? -2.181 4.708 17.189 1.00 95.06 70 TRP A O 1
ATOM 540 N N . THR A 1 71 ? -3.418 5.591 15.538 1.00 94.62 71 THR A N 1
ATOM 541 C CA . THR A 1 71 ? -3.643 6.885 16.192 1.00 94.62 71 THR A CA 1
ATOM 542 C C . THR A 1 71 ? -4.846 6.861 17.135 1.00 94.62 71 THR A C 1
ATOM 544 O O . THR A 1 71 ? -4.935 7.709 18.021 1.00 94.62 71 THR A O 1
ATOM 547 N N . GLU A 1 72 ? -5.719 5.864 16.991 1.00 78.94 72 GLU A N 1
ATOM 548 C CA . GLU A 1 72 ? -6.867 5.600 17.857 1.00 78.94 72 GLU A CA 1
ATOM 549 C C . GLU A 1 72 ? -6.511 4.440 18.807 1.00 78.94 72 GLU A C 1
ATOM 551 O O . GLU A 1 72 ? -6.319 3.305 18.361 1.00 78.94 72 GLU A O 1
ATOM 556 N N . LEU A 1 73 ? -6.338 4.758 20.100 1.00 63.97 73 LEU A N 1
ATOM 557 C CA . LEU A 1 73 ? -6.044 3.809 21.187 1.00 63.97 73 LEU A CA 1
ATOM 558 C C . LEU A 1 73 ? -7.324 3.306 21.855 1.00 63.97 73 LEU A C 1
ATOM 560 O O . LEU A 1 73 ? -8.171 4.162 22.199 1.00 63.97 73 LEU A O 1
#

pLDDT: mean 91.93, std 6.38, range [63.16, 97.44]

Foldseek 3Di:
DCVVVVHDDDDDDDDDPPPRVVVVVCCCVVDVVVVVVVVQLAPEEEALVCVVVLVVVVVVVPGGDYDHDPVHD